Protein AF-K2CUQ6-F1 (afdb_monomer_lite)

Structure (mmCIF, N/CA/C/O backbone):
data_AF-K2CUQ6-F1
#
_entry.id   AF-K2CUQ6-F1
#
loop_
_atom_site.group_PDB
_atom_site.id
_atom_site.type_symbol
_atom_site.label_atom_id
_atom_site.label_alt_id
_atom_site.label_comp_id
_atom_site.label_asym_id
_atom_site.label_entity_id
_atom_site.label_seq_id
_atom_site.pdbx_PDB_ins_code
_atom_site.Cartn_x
_atom_site.Cartn_y
_atom_site.Cartn_z
_atom_site.occupancy
_atom_site.B_iso_or_equiv
_atom_site.auth_seq_id
_atom_site.auth_comp_id
_atom_site.auth_asym_id
_atom_site.auth_atom_id
_atom_site.pdbx_PDB_model_num
ATOM 1 N N . MET A 1 1 ? -18.108 -0.407 -1.292 1.00 49.38 1 MET A N 1
ATOM 2 C CA . MET A 1 1 ? -16.878 0.073 -0.627 1.00 49.38 1 MET A CA 1
ATOM 3 C C . MET A 1 1 ? -15.753 -0.165 -1.611 1.00 49.38 1 MET A C 1
ATOM 5 O O . MET A 1 1 ? -15.239 -1.262 -1.609 1.00 49.38 1 MET A O 1
ATOM 9 N N . PRO A 1 2 ? -15.425 0.753 -2.523 1.00 69.75 2 PRO A N 1
ATOM 10 C CA . PRO A 1 2 ? -14.769 0.317 -3.750 1.00 69.75 2 PRO A CA 1
ATOM 11 C C . PRO A 1 2 ? -13.328 -0.155 -3.502 1.00 69.75 2 PRO A C 1
ATOM 13 O O . PRO A 1 2 ? -12.448 0.685 -3.312 1.00 69.75 2 PRO A O 1
ATOM 16 N N . GLY A 1 3 ? -13.086 -1.466 -3.579 1.00 76.50 3 GLY A N 1
ATOM 17 C CA . GLY A 1 3 ? -11.761 -2.044 -3.814 1.00 76.50 3 GLY A CA 1
ATOM 18 C C . GLY A 1 3 ? -11.238 -3.062 -2.800 1.00 76.50 3 GLY A C 1
ATOM 19 O O . GLY A 1 3 ? -10.126 -3.515 -3.017 1.00 76.50 3 GLY A O 1
ATOM 20 N N . LEU A 1 4 ? -11.968 -3.399 -1.729 1.00 89.31 4 LEU A N 1
ATOM 21 C CA . LEU A 1 4 ? -11.582 -4.439 -0.746 1.00 89.31 4 LEU A CA 1
ATOM 22 C C . LEU A 1 4 ? -12.809 -5.186 -0.184 1.00 89.31 4 LEU A C 1
ATOM 24 O O . LEU A 1 4 ? -12.905 -5.484 1.010 1.00 89.31 4 LEU A O 1
ATOM 28 N N . GLU A 1 5 ? -13.815 -5.416 -1.026 1.00 89.75 5 GLU A N 1
ATOM 29 C CA . GLU A 1 5 ? -15.028 -6.152 -0.662 1.00 89.75 5 GLU A CA 1
ATOM 30 C C . GLU A 1 5 ? -14.736 -7.607 -0.251 1.00 89.75 5 GLU A C 1
ATOM 32 O O . GLU A 1 5 ? -15.403 -8.149 0.630 1.00 89.75 5 GLU A O 1
ATOM 37 N N . ASP A 1 6 ? -13.707 -8.206 -0.846 1.00 90.25 6 ASP A N 1
ATOM 38 C CA . ASP A 1 6 ? -13.170 -9.523 -0.509 1.00 90.25 6 ASP A CA 1
ATOM 39 C C . ASP A 1 6 ? -12.635 -9.582 0.929 1.00 90.25 6 ASP A C 1
ATOM 41 O O . ASP A 1 6 ? -13.009 -10.480 1.683 1.00 90.25 6 ASP A O 1
ATOM 45 N N . LEU A 1 7 ? -11.839 -8.595 1.354 1.00 90.31 7 LEU A N 1
ATOM 46 C CA . LEU A 1 7 ? -11.359 -8.500 2.736 1.00 90.31 7 LEU A CA 1
ATOM 47 C C . LEU A 1 7 ? -12.496 -8.239 3.725 1.00 90.31 7 LEU A C 1
ATOM 49 O O . LEU A 1 7 ? -12.484 -8.787 4.827 1.00 90.31 7 LEU A O 1
ATOM 53 N N . ALA A 1 8 ? -13.489 -7.429 3.350 1.00 91.56 8 ALA A N 1
ATOM 54 C CA . ALA A 1 8 ? -14.659 -7.200 4.196 1.00 91.56 8 ALA A CA 1
ATOM 55 C C . ALA A 1 8 ? -15.446 -8.502 4.423 1.00 91.56 8 ALA A C 1
ATOM 57 O O . ALA A 1 8 ? -15.825 -8.808 5.556 1.00 91.56 8 ALA A O 1
ATOM 58 N N . TRP A 1 9 ? -15.650 -9.286 3.361 1.00 93.44 9 TRP A N 1
ATOM 59 C CA . TRP A 1 9 ? -16.296 -10.594 3.443 1.00 93.44 9 TRP A CA 1
ATOM 60 C C . TRP A 1 9 ? -15.463 -11.595 4.251 1.00 93.44 9 TRP A C 1
ATOM 62 O O . TRP A 1 9 ? -15.999 -12.269 5.128 1.00 93.44 9 TRP A O 1
ATOM 72 N N . ALA A 1 10 ? -14.152 -11.643 4.016 1.00 91.56 10 ALA A N 1
ATOM 73 C CA . ALA A 1 10 ? -13.222 -12.497 4.746 1.00 91.56 10 ALA A CA 1
ATOM 74 C C . ALA A 1 10 ? -13.254 -12.213 6.254 1.00 91.56 10 ALA A C 1
ATOM 76 O O . ALA A 1 10 ? -13.385 -13.142 7.052 1.00 91.56 10 ALA A O 1
ATOM 77 N N . LYS A 1 11 ? -13.213 -10.931 6.644 1.00 91.56 11 LYS A N 1
ATOM 78 C CA . LYS A 1 11 ? -13.348 -10.518 8.044 1.00 91.56 11 LYS A CA 1
ATOM 79 C C . LYS A 1 11 ? -14.670 -10.994 8.641 1.00 91.56 11 LYS A C 1
ATOM 81 O O . LYS A 1 11 ? -14.666 -11.596 9.708 1.00 91.56 11 LYS A O 1
ATOM 86 N N . TRP A 1 12 ? -15.785 -10.756 7.951 1.00 94.56 12 TRP A N 1
ATOM 87 C CA . TRP A 1 12 ? -17.095 -11.224 8.401 1.00 94.56 12 TRP A CA 1
ATOM 88 C C . TRP A 1 12 ? -17.123 -12.748 8.588 1.00 94.56 12 TRP A C 1
ATOM 90 O O . TRP A 1 12 ? -17.602 -13.223 9.614 1.00 94.56 12 TRP A O 1
ATOM 100 N N . ALA A 1 13 ? -16.576 -13.519 7.646 1.00 95.38 13 ALA A N 1
ATOM 101 C CA . ALA A 1 13 ? -16.553 -14.976 7.731 1.00 95.38 13 ALA A CA 1
ATOM 102 C C . ALA A 1 13 ? -15.742 -15.462 8.946 1.00 95.38 13 ALA A C 1
ATOM 104 O O . ALA A 1 13 ? -16.201 -16.337 9.683 1.00 95.38 13 ALA A O 1
ATOM 105 N N . GLN A 1 14 ? -14.573 -14.861 9.194 1.00 94.19 14 GLN A N 1
ATOM 106 C CA . GLN A 1 14 ? -13.746 -15.159 10.369 1.00 94.19 14 GLN A CA 1
ATOM 107 C C . GLN A 1 14 ? -14.440 -14.792 11.682 1.00 94.19 14 GLN A C 1
ATOM 109 O O . GLN A 1 14 ? -14.443 -15.595 12.613 1.00 94.19 14 GLN A O 1
ATOM 114 N N . ASP A 1 15 ? -15.087 -13.626 11.741 1.00 94.12 15 ASP A N 1
ATOM 115 C CA . ASP A 1 15 ? -15.861 -13.188 12.909 1.00 94.12 15 ASP A CA 1
ATOM 116 C C . ASP A 1 15 ? -17.056 -14.137 13.193 1.00 94.12 15 ASP A C 1
ATOM 118 O O . ASP A 1 15 ? -17.550 -14.188 14.317 1.00 94.12 15 ASP A O 1
ATOM 122 N N . ASN A 1 16 ? -17.487 -14.939 12.205 1.00 96.25 16 ASN A N 1
ATOM 123 C CA . ASN A 1 16 ? -18.511 -15.989 12.329 1.00 96.25 16 ASN A CA 1
ATOM 124 C C . ASN A 1 16 ? -17.930 -17.413 12.480 1.00 96.25 16 ASN A C 1
ATOM 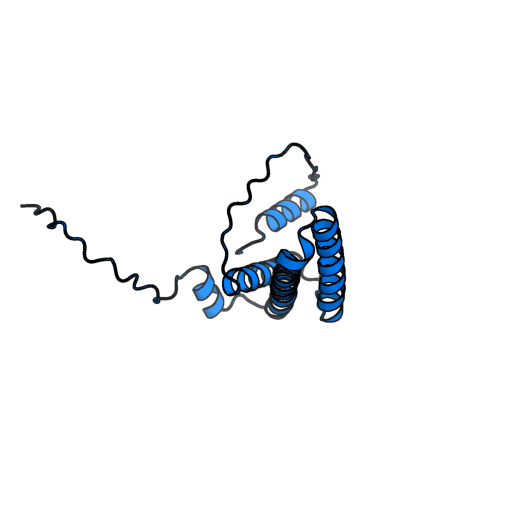126 O O . ASN A 1 16 ? -18.646 -18.398 12.302 1.00 96.25 16 ASN A O 1
ATOM 130 N N . GLY A 1 17 ? -16.640 -17.547 12.804 1.00 96.31 17 GLY A N 1
ATOM 131 C CA . GLY A 1 17 ? -16.008 -18.837 13.110 1.00 96.31 17 GLY A CA 1
ATOM 132 C C . GLY A 1 17 ? -15.519 -19.635 11.898 1.00 96.31 17 GLY A C 1
ATOM 133 O O . GLY A 1 17 ? -15.121 -20.788 12.056 1.00 96.31 17 GLY A O 1
ATOM 134 N N . SER A 1 18 ? -15.523 -19.050 10.698 1.00 95.75 18 SER A N 1
ATOM 135 C CA . SER A 1 18 ? -14.934 -19.684 9.511 1.00 95.75 18 SER A CA 1
ATOM 136 C C . SER A 1 18 ? -13.413 -19.488 9.452 1.00 95.75 18 SER A C 1
ATOM 138 O O . SER A 1 18 ? -12.872 -18.508 9.965 1.00 95.75 18 SER A O 1
ATOM 140 N N . SER A 1 19 ? -12.712 -20.392 8.766 1.00 91.38 19 SER A N 1
ATOM 141 C CA . SER A 1 19 ? -11.282 -20.282 8.453 1.00 91.38 19 SER A CA 1
ATOM 142 C C . SER A 1 19 ? -11.046 -19.947 6.976 1.00 91.38 19 SER A C 1
ATOM 144 O O . SER A 1 19 ? -11.856 -20.266 6.109 1.00 91.38 19 SER A O 1
ATOM 146 N N . ILE A 1 20 ? -9.912 -19.305 6.677 1.00 89.50 20 ILE A N 1
ATOM 147 C CA . ILE A 1 20 ? -9.484 -18.972 5.310 1.00 89.50 20 ILE A CA 1
ATOM 148 C C . ILE A 1 20 ? -8.289 -19.855 4.956 1.00 89.50 20 ILE A C 1
ATOM 150 O O . ILE A 1 20 ? -7.326 -19.925 5.720 1.00 89.50 20 ILE A O 1
ATOM 154 N N . HIS A 1 21 ? -8.342 -20.505 3.794 1.00 88.31 21 HIS A N 1
ATOM 155 C CA . HIS A 1 21 ? -7.288 -21.392 3.304 1.00 88.31 21 HIS A CA 1
ATOM 156 C C . HIS A 1 21 ? -6.723 -20.873 1.982 1.00 88.31 21 HIS A C 1
ATOM 158 O O . HIS A 1 21 ? -7.467 -20.450 1.100 1.00 88.31 21 HIS A O 1
ATOM 164 N N . TYR A 1 22 ? -5.398 -20.914 1.851 1.00 87.50 22 TYR A N 1
ATOM 165 C CA . TYR A 1 22 ? -4.710 -20.596 0.605 1.00 87.50 22 TYR A CA 1
ATOM 166 C C . TYR A 1 22 ? -4.687 -21.824 -0.310 1.00 87.50 22 TYR A C 1
ATOM 168 O O . TYR A 1 22 ? -4.328 -22.913 0.136 1.00 87.50 22 TYR A O 1
ATOM 176 N N . VAL A 1 23 ? -5.036 -21.632 -1.582 1.00 89.06 23 VAL A N 1
ATOM 177 C CA . VAL A 1 23 ? -4.988 -22.664 -2.627 1.00 89.06 23 VAL A CA 1
ATOM 178 C C . VAL A 1 23 ? -4.029 -22.177 -3.707 1.00 89.06 23 VAL A C 1
ATOM 180 O O . VAL A 1 23 ? -4.309 -21.188 -4.383 1.00 89.06 23 VAL A O 1
ATOM 183 N N . ALA A 1 24 ? -2.876 -22.832 -3.831 1.00 84.62 24 ALA A N 1
ATOM 184 C CA . ALA A 1 24 ? -1.791 -22.385 -4.705 1.00 84.62 24 ALA A CA 1
ATOM 185 C C . ALA A 1 24 ? -2.102 -22.595 -6.194 1.00 84.62 24 ALA A C 1
ATOM 187 O O . ALA A 1 24 ? -1.553 -21.902 -7.047 1.00 84.62 24 ALA A O 1
ATOM 188 N N . GLU A 1 25 ? -2.976 -23.551 -6.493 1.00 86.38 25 GLU A N 1
ATOM 189 C CA . GLU A 1 25 ? -3.379 -23.971 -7.833 1.00 86.38 25 GLU A CA 1
ATOM 190 C C . GLU A 1 25 ? -4.449 -23.058 -8.442 1.00 86.38 25 GLU A C 1
ATOM 192 O O . GLU A 1 25 ? -4.772 -23.191 -9.622 1.00 86.38 25 GLU A O 1
ATOM 197 N N . ALA A 1 26 ? -5.019 -22.143 -7.650 1.00 83.69 26 ALA A N 1
ATOM 198 C CA . ALA A 1 26 ? -6.016 -21.203 -8.134 1.00 83.69 26 ALA A CA 1
ATOM 199 C C . ALA A 1 26 ? -5.408 -20.287 -9.210 1.00 83.69 26 ALA A C 1
ATOM 201 O O . ALA A 1 26 ? -4.402 -19.612 -8.985 1.00 83.69 26 ALA A O 1
ATOM 202 N N . GLU A 1 27 ? -6.033 -20.252 -10.387 1.00 80.00 27 GLU A N 1
ATOM 203 C CA . GLU A 1 27 ? -5.574 -19.411 -11.488 1.00 80.00 27 GLU A CA 1
ATOM 204 C C . GLU A 1 27 ? -5.760 -17.926 -11.151 1.00 80.00 27 GLU A C 1
ATOM 206 O O . GLU A 1 27 ? -6.845 -17.477 -10.776 1.00 80.00 27 GLU A O 1
ATOM 211 N N . VAL A 1 28 ? -4.695 -17.142 -11.330 1.00 77.56 28 VAL A N 1
ATOM 212 C CA . VAL A 1 28 ? -4.723 -15.687 -11.163 1.00 77.56 28 VAL A CA 1
ATOM 213 C C . VAL A 1 28 ? -4.567 -15.028 -12.527 1.00 77.56 28 VAL A C 1
ATOM 215 O O . VAL A 1 28 ? -3.473 -14.977 -13.089 1.00 77.56 28 VAL A O 1
ATOM 218 N N . VAL A 1 29 ? -5.660 -14.468 -13.047 1.00 74.31 29 VAL A N 1
ATOM 219 C CA . VAL A 1 29 ? -5.652 -13.733 -14.318 1.00 74.31 29 VAL A CA 1
ATOM 220 C C . VAL A 1 29 ? -5.467 -12.236 -14.052 1.00 74.31 29 VAL A C 1
ATOM 222 O O . VAL A 1 29 ? -6.327 -11.578 -13.471 1.00 74.31 29 VAL A O 1
ATOM 225 N N . HIS A 1 30 ? -4.346 -11.662 -14.498 1.00 66.88 30 HIS A N 1
ATOM 226 C CA . HIS A 1 30 ? -4.074 -10.228 -14.353 1.00 66.88 30 HIS A CA 1
ATOM 227 C C . HIS A 1 30 ? -4.556 -9.441 -15.584 1.00 66.88 30 HIS A C 1
ATOM 229 O O . HIS A 1 30 ? -3.849 -9.356 -16.587 1.00 66.88 30 HIS A O 1
ATOM 235 N N . VAL A 1 31 ? -5.745 -8.828 -15.516 1.00 66.56 31 VAL A N 1
ATOM 236 C CA . VAL A 1 31 ? -6.345 -8.076 -16.642 1.00 66.56 31 VAL A CA 1
ATOM 237 C C . VAL A 1 31 ? -6.380 -6.574 -16.365 1.00 66.56 31 VAL A C 1
ATOM 239 O O . VAL A 1 31 ? -7.448 -5.967 -16.339 1.00 66.56 31 VAL A O 1
ATOM 242 N N . HIS A 1 32 ? -5.235 -5.928 -16.137 1.00 64.31 32 HIS A N 1
ATOM 243 C CA . HIS A 1 32 ? -5.220 -4.482 -15.879 1.00 64.31 32 HIS A CA 1
ATOM 244 C C . HIS A 1 32 ? -4.190 -3.738 -16.733 1.00 64.31 32 HIS A C 1
ATOM 246 O O . HIS A 1 32 ? -2.983 -3.924 -16.601 1.00 64.31 32 HIS A O 1
ATOM 252 N N . ASN A 1 33 ? -4.687 -2.829 -17.576 1.00 71.88 33 ASN A N 1
ATOM 253 C CA . ASN A 1 33 ? -3.902 -1.762 -18.189 1.00 71.88 33 ASN A CA 1
ATOM 254 C C . ASN A 1 33 ? -4.321 -0.434 -17.548 1.00 71.88 33 ASN A C 1
ATOM 256 O O . ASN A 1 33 ? -5.258 0.222 -18.001 1.00 71.88 33 ASN A O 1
ATOM 260 N N . GLU A 1 34 ? -3.679 -0.076 -16.437 1.00 81.44 34 GLU A N 1
ATOM 261 C CA . GLU A 1 34 ? -4.021 1.127 -15.677 1.00 81.44 34 GLU A CA 1
ATOM 262 C C . GLU A 1 34 ? -3.067 2.290 -15.951 1.00 81.44 34 GLU A C 1
ATOM 264 O O . GLU A 1 34 ? -1.847 2.135 -16.046 1.00 81.44 34 GLU A O 1
ATOM 269 N N . SER A 1 35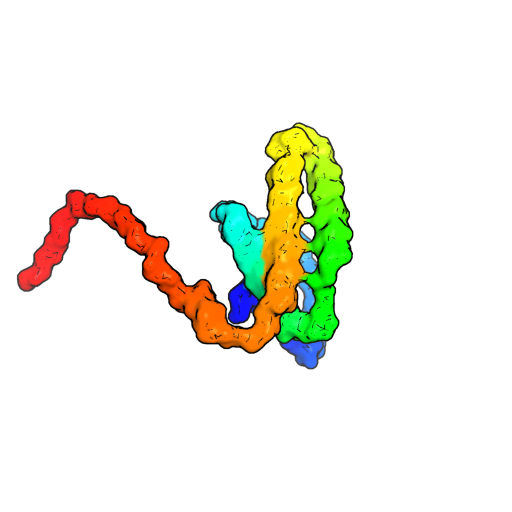 ? -3.632 3.498 -16.003 1.00 89.81 35 SER A N 1
ATOM 270 C CA . SER A 1 35 ? -2.849 4.731 -15.998 1.00 89.81 35 SER A CA 1
ATOM 271 C C . SER A 1 35 ? -2.191 4.962 -14.632 1.00 89.81 35 SER A C 1
ATOM 273 O O . SER A 1 35 ? -2.621 4.430 -13.609 1.00 89.81 35 SER A O 1
ATOM 275 N N . THR A 1 36 ? -1.174 5.824 -14.575 1.00 89.62 36 THR A N 1
ATOM 276 C CA . THR A 1 36 ? -0.517 6.204 -13.309 1.00 89.62 36 THR A CA 1
ATOM 277 C C . THR A 1 36 ? -1.496 6.819 -12.302 1.00 89.62 36 THR A C 1
ATOM 279 O O . THR A 1 36 ? -1.444 6.502 -11.114 1.00 89.62 36 THR A O 1
ATOM 282 N N . ALA A 1 37 ? -2.428 7.650 -12.777 1.00 90.88 37 ALA A N 1
ATOM 283 C CA . ALA A 1 37 ? -3.508 8.198 -11.959 1.00 90.88 37 ALA A CA 1
ATOM 284 C C . ALA A 1 37 ? -4.498 7.112 -11.500 1.00 90.88 37 ALA A C 1
ATOM 286 O O . ALA A 1 37 ? -5.026 7.198 -10.391 1.00 90.88 37 ALA A O 1
ATOM 287 N N . GLY A 1 38 ? -4.736 6.092 -12.332 1.00 92.31 38 GLY A N 1
ATOM 288 C CA . GLY A 1 38 ? -5.532 4.913 -11.988 1.00 92.31 38 GLY A CA 1
ATOM 289 C C . GLY A 1 38 ? -4.928 4.143 -10.817 1.00 92.31 38 GLY A C 1
ATOM 290 O O . GLY A 1 38 ? -5.606 3.975 -9.805 1.00 92.31 38 GLY A O 1
ATOM 291 N N . ILE A 1 39 ? -3.635 3.817 -10.906 1.00 93.94 39 ILE A N 1
ATOM 292 C CA . ILE A 1 39 ? -2.882 3.095 -9.867 1.00 93.94 39 ILE A CA 1
ATOM 293 C C . ILE A 1 39 ? -2.975 3.825 -8.524 1.00 93.94 39 ILE A C 1
ATOM 295 O O . ILE A 1 39 ? -3.376 3.239 -7.520 1.00 93.94 39 ILE A O 1
ATOM 299 N N . PHE A 1 40 ? -2.653 5.123 -8.501 1.00 95.31 40 PHE A N 1
ATOM 300 C CA . PHE A 1 40 ? -2.724 5.917 -7.272 1.00 95.31 40 PHE A CA 1
ATOM 301 C C . PHE A 1 40 ? -4.134 5.921 -6.675 1.00 95.31 40 PHE A C 1
ATOM 303 O O . PHE A 1 40 ? -4.309 5.689 -5.480 1.00 95.31 40 PHE A O 1
ATOM 310 N N . ASN A 1 41 ? -5.153 6.170 -7.503 1.00 92.12 41 ASN A N 1
ATOM 311 C CA . ASN A 1 41 ? -6.529 6.226 -7.027 1.00 92.12 41 ASN A CA 1
ATOM 312 C C . ASN A 1 41 ? -7.043 4.866 -6.560 1.00 92.12 41 ASN A C 1
ATOM 314 O O . ASN A 1 41 ? -7.806 4.836 -5.600 1.00 92.12 41 ASN A O 1
ATOM 318 N N . ARG A 1 42 ? -6.631 3.763 -7.190 1.00 92.25 42 ARG A N 1
ATOM 319 C CA . ARG A 1 42 ? -6.958 2.407 -6.743 1.00 92.25 42 ARG A CA 1
ATOM 320 C C . ARG A 1 42 ? -6.440 2.176 -5.326 1.00 92.25 42 ARG A C 1
ATOM 322 O O . ARG A 1 42 ? -7.248 2.003 -4.420 1.00 92.25 42 ARG A O 1
ATOM 329 N N . TYR A 1 43 ? -5.135 2.331 -5.110 1.00 95.00 43 TYR A N 1
ATOM 330 C CA . TYR A 1 43 ? -4.533 2.134 -3.787 1.00 95.00 43 TYR A CA 1
ATOM 331 C C . TYR A 1 43 ? -5.008 3.149 -2.740 1.00 95.00 43 TYR A C 1
ATOM 333 O O . TYR A 1 43 ? -5.063 2.836 -1.552 1.00 95.00 43 TYR A O 1
ATOM 341 N N . ARG A 1 44 ? -5.415 4.355 -3.161 1.00 93.56 44 ARG A N 1
ATOM 342 C CA . ARG A 1 44 ? -6.099 5.316 -2.285 1.00 93.56 44 ARG A CA 1
ATOM 343 C C . ARG A 1 44 ? -7.444 4.783 -1.803 1.00 93.56 44 ARG A C 1
ATOM 345 O O . ARG A 1 44 ? -7.706 4.838 -0.607 1.00 93.56 44 ARG A O 1
ATOM 352 N N . ARG A 1 45 ? -8.285 4.266 -2.703 1.00 91.75 45 ARG A N 1
ATOM 353 C CA . ARG A 1 45 ? -9.587 3.690 -2.329 1.00 91.75 45 ARG A CA 1
ATOM 354 C C . ARG A 1 45 ? -9.430 2.452 -1.455 1.00 91.75 45 ARG A C 1
ATOM 356 O O . ARG A 1 45 ? -10.106 2.366 -0.437 1.00 91.75 45 ARG A O 1
ATOM 363 N N . GLU A 1 46 ? -8.498 1.567 -1.802 1.00 93.69 46 GLU A N 1
ATOM 364 C CA . GLU A 1 46 ? -8.155 0.400 -0.984 1.00 93.69 46 GLU A CA 1
ATOM 365 C C . GLU A 1 46 ? -7.701 0.828 0.417 1.00 93.69 46 GLU A C 1
ATOM 367 O O . GLU A 1 46 ? -8.210 0.319 1.405 1.00 93.69 46 GLU A O 1
ATOM 372 N N . GLY A 1 47 ? -6.830 1.836 0.538 1.00 93.81 47 GLY A N 1
ATOM 373 C CA . GLY A 1 47 ? -6.414 2.361 1.843 1.00 93.81 47 GLY A CA 1
ATOM 374 C C . GLY A 1 47 ? -7.575 2.902 2.689 1.00 93.81 47 GLY A C 1
ATOM 375 O O . GLY A 1 47 ? -7.617 2.665 3.894 1.00 93.81 47 GLY A O 1
ATOM 376 N N . MET A 1 48 ? -8.538 3.592 2.065 1.00 91.69 48 MET A N 1
ATOM 377 C CA . MET A 1 48 ? -9.755 4.065 2.746 1.00 91.69 48 MET A CA 1
ATOM 378 C C . MET A 1 48 ? -10.638 2.900 3.198 1.00 91.69 48 MET A C 1
ATOM 380 O O . MET A 1 48 ? -11.104 2.887 4.335 1.00 91.69 48 MET A O 1
ATOM 384 N N . ALA A 1 49 ? -10.856 1.923 2.312 1.00 91.44 49 ALA A N 1
ATOM 385 C CA . ALA A 1 49 ? -11.656 0.740 2.602 1.00 91.44 49 ALA A CA 1
ATOM 386 C C . ALA A 1 49 ? -11.024 -0.088 3.727 1.00 91.44 49 ALA A C 1
ATOM 388 O O . ALA A 1 49 ? -11.712 -0.450 4.675 1.00 91.44 49 ALA A O 1
ATOM 389 N N . PHE A 1 50 ? -9.708 -0.298 3.689 1.00 92.56 50 PHE A N 1
ATOM 390 C CA . PHE A 1 50 ? -8.990 -1.040 4.719 1.00 92.56 50 PHE A CA 1
ATOM 391 C C . PHE A 1 50 ? -9.150 -0.382 6.087 1.00 92.56 50 PHE A C 1
ATOM 393 O O . PHE A 1 50 ? -9.497 -1.048 7.054 1.00 92.56 50 PHE A O 1
ATOM 400 N N . LYS A 1 51 ? -8.958 0.938 6.174 1.00 91.69 51 LYS A N 1
ATOM 401 C CA . LYS A 1 51 ? -9.120 1.677 7.430 1.00 91.69 51 LYS A CA 1
ATOM 402 C C . LYS A 1 51 ? -10.568 1.681 7.935 1.00 91.69 51 LYS A C 1
ATOM 404 O O . LYS A 1 51 ? -10.785 1.792 9.136 1.00 91.69 51 LYS A O 1
ATOM 409 N N . GLN A 1 52 ? -11.551 1.558 7.043 1.00 89.75 52 GLN A N 1
ATOM 410 C CA . GLN A 1 52 ? -12.954 1.389 7.420 1.00 89.75 52 GLN A CA 1
ATOM 411 C C . GLN A 1 52 ? -13.240 -0.021 7.966 1.00 89.75 52 GLN A C 1
ATOM 413 O O . GLN A 1 52 ? -14.001 -0.150 8.920 1.00 89.75 52 GLN A O 1
ATOM 418 N N . ILE A 1 53 ? -12.637 -1.062 7.379 1.00 89.88 53 ILE A N 1
ATOM 419 C CA . ILE A 1 53 ? -12.777 -2.463 7.819 1.00 89.88 53 ILE A CA 1
ATOM 420 C C . ILE A 1 53 ? -12.013 -2.707 9.133 1.00 89.88 53 ILE A C 1
ATOM 422 O O . ILE A 1 53 ? -12.503 -3.418 10.010 1.00 89.88 53 ILE A O 1
ATOM 426 N N . TYR A 1 54 ? -10.840 -2.085 9.284 1.00 90.81 54 TYR A N 1
ATOM 427 C CA . TYR A 1 54 ? -9.948 -2.196 10.440 1.00 90.81 54 TYR A CA 1
ATOM 428 C C . TYR A 1 54 ? -9.642 -0.803 11.030 1.00 90.81 54 TYR A C 1
ATOM 430 O O . TYR A 1 54 ? -8.596 -0.210 10.741 1.00 90.81 54 TYR A O 1
ATOM 438 N N . PRO A 1 55 ? -10.540 -0.246 11.867 1.00 90.19 55 PRO A N 1
ATOM 439 C CA . PRO A 1 55 ? -10.410 1.114 12.394 1.00 90.19 55 PRO A CA 1
ATOM 440 C C . PRO A 1 55 ? -9.179 1.354 13.267 1.00 90.19 55 PRO A C 1
ATOM 442 O O . PRO A 1 55 ? -8.723 2.494 13.353 1.00 90.19 55 PRO A O 1
ATOM 445 N N . ASP A 1 56 ? -8.603 0.320 13.873 1.00 91.75 56 ASP A N 1
ATOM 446 C CA . ASP A 1 56 ? -7.435 0.455 14.754 1.00 91.75 56 ASP A CA 1
ATOM 447 C C . ASP A 1 56 ? -6.102 0.442 13.995 1.00 91.75 56 ASP A C 1
ATOM 449 O O . ASP A 1 56 ? -5.095 0.970 14.478 1.00 91.75 56 ASP A O 1
ATOM 453 N N . GLU A 1 57 ? -6.104 -0.061 12.758 1.00 92.00 57 GLU A N 1
ATOM 454 C CA . GLU A 1 57 ? -4.905 -0.191 11.936 1.00 92.00 57 GLU A CA 1
ATOM 455 C C . GLU A 1 57 ? -4.369 1.163 11.472 1.00 92.00 57 GLU A C 1
ATOM 457 O O . GLU A 1 57 ? -5.110 2.111 11.177 1.00 92.00 57 GLU A O 1
ATOM 462 N N . LYS A 1 58 ? -3.044 1.288 11.401 1.00 93.56 58 LYS A N 1
ATOM 463 C CA . LYS A 1 58 ? -2.373 2.545 11.050 1.00 93.56 58 LYS A CA 1
ATOM 464 C C . LYS A 1 58 ? -1.448 2.336 9.866 1.00 93.56 58 LYS A C 1
ATOM 466 O O . LYS A 1 58 ? -0.726 1.356 9.785 1.00 93.56 58 LYS A O 1
ATOM 471 N N . PHE A 1 59 ? -1.411 3.340 8.998 1.00 95.50 59 PHE A N 1
ATOM 472 C CA . PHE A 1 59 ? -0.433 3.427 7.925 1.00 95.50 59 PHE A CA 1
ATOM 473 C C . PHE A 1 59 ? 0.259 4.784 7.994 1.00 95.50 59 PHE A C 1
ATOM 475 O O . PHE A 1 59 ? -0.255 5.815 7.548 1.00 95.50 59 PHE A O 1
ATOM 482 N N . THR A 1 60 ? 1.414 4.812 8.647 1.00 96.38 60 THR A N 1
ATOM 483 C CA . THR A 1 60 ? 2.166 6.040 8.896 1.00 96.38 60 THR A CA 1
ATOM 484 C C . THR A 1 60 ? 3.069 6.397 7.713 1.00 96.38 60 THR A C 1
ATOM 486 O O . THR A 1 60 ? 3.276 5.623 6.781 1.00 96.38 60 THR A O 1
ATOM 489 N N . ARG A 1 61 ? 3.682 7.591 7.756 1.00 97.19 61 ARG A N 1
ATOM 490 C CA . ARG A 1 61 ? 4.735 7.952 6.785 1.00 97.19 61 ARG A CA 1
ATOM 491 C C . ARG A 1 61 ? 5.942 7.017 6.874 1.00 97.19 61 ARG A C 1
ATOM 493 O O . ARG A 1 61 ? 6.600 6.791 5.865 1.00 97.19 61 ARG A O 1
ATOM 500 N N . ARG A 1 62 ? 6.239 6.500 8.073 1.00 98.06 62 ARG A N 1
ATOM 501 C CA . ARG A 1 62 ? 7.337 5.548 8.277 1.00 98.06 62 ARG A CA 1
ATOM 502 C C . ARG A 1 62 ? 7.032 4.236 7.5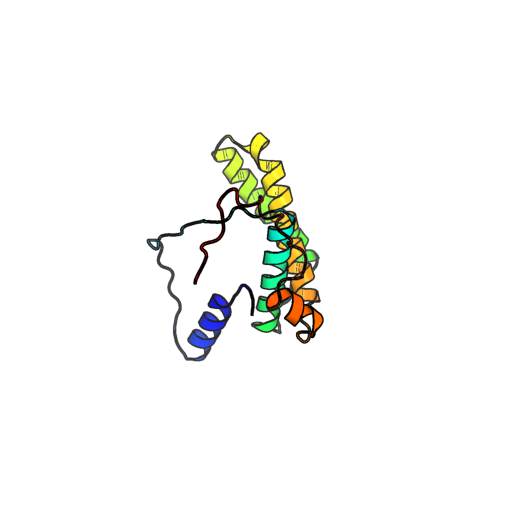58 1.00 98.06 62 ARG A C 1
ATOM 504 O O . ARG A 1 62 ? 7.911 3.731 6.870 1.00 98.06 62 ARG A O 1
ATOM 511 N N . ASP A 1 63 ? 5.789 3.763 7.637 1.00 97.56 63 ASP A N 1
ATOM 512 C CA . ASP A 1 63 ? 5.342 2.550 6.940 1.00 97.56 63 ASP A CA 1
ATOM 513 C C . ASP A 1 63 ? 5.410 2.722 5.425 1.00 97.56 63 ASP A C 1
ATOM 515 O O . ASP A 1 63 ? 5.970 1.864 4.749 1.00 97.56 63 ASP A O 1
ATOM 519 N N . LEU A 1 64 ? 4.959 3.871 4.901 1.00 98.00 64 LEU A N 1
ATOM 520 C CA . LEU A 1 64 ? 5.101 4.215 3.482 1.00 98.00 64 LEU A CA 1
ATOM 521 C C . LEU A 1 64 ? 6.554 4.054 3.023 1.00 98.00 64 LEU A C 1
ATOM 523 O O . LEU A 1 64 ? 6.817 3.300 2.090 1.00 98.00 64 LEU A O 1
ATOM 527 N N . ILE A 1 65 ? 7.494 4.752 3.669 1.00 98.50 65 ILE A N 1
ATOM 528 C CA . ILE A 1 65 ? 8.904 4.765 3.251 1.00 98.50 65 ILE A CA 1
ATOM 529 C C . ILE A 1 65 ? 9.518 3.369 3.395 1.00 98.50 65 ILE A C 1
ATOM 531 O O . ILE A 1 65 ? 10.177 2.890 2.471 1.00 98.50 65 ILE A O 1
ATOM 535 N N . LYS A 1 66 ? 9.274 2.700 4.529 1.00 98.44 66 LYS A N 1
ATOM 536 C CA . LYS A 1 66 ? 9.781 1.351 4.806 1.00 98.44 66 LYS A CA 1
ATOM 537 C C . LYS A 1 66 ? 9.311 0.358 3.744 1.00 98.44 66 LYS A C 1
ATOM 539 O O . LYS A 1 66 ? 10.140 -0.312 3.131 1.00 98.44 66 LYS A O 1
ATOM 544 N N . LEU A 1 67 ? 8.003 0.287 3.502 1.00 98.38 67 LEU A N 1
ATOM 545 C CA . LEU A 1 67 ? 7.413 -0.656 2.552 1.00 98.38 67 LEU A CA 1
ATOM 546 C C . LEU A 1 67 ? 7.797 -0.324 1.112 1.00 98.38 67 LEU A C 1
ATOM 548 O O . LEU A 1 67 ? 8.091 -1.239 0.342 1.00 98.38 67 LEU A O 1
ATOM 552 N N . PHE A 1 68 ? 7.872 0.961 0.760 1.00 98.50 68 PHE A N 1
ATOM 553 C CA . PHE A 1 68 ? 8.360 1.406 -0.542 1.00 98.50 68 PHE A CA 1
ATOM 554 C C . PHE A 1 68 ? 9.774 0.891 -0.816 1.00 98.50 68 PHE A C 1
ATOM 556 O O . PHE A 1 68 ? 9.989 0.228 -1.830 1.00 98.50 68 PHE A O 1
ATOM 563 N N . ILE A 1 69 ? 10.717 1.124 0.101 1.00 98.50 69 ILE A N 1
ATOM 564 C CA . ILE A 1 69 ? 12.107 0.682 -0.068 1.00 98.50 69 ILE A CA 1
ATOM 565 C C . ILE A 1 69 ? 12.176 -0.847 -0.147 1.00 98.50 69 ILE A C 1
ATOM 567 O O . ILE A 1 69 ? 12.782 -1.383 -1.073 1.00 98.50 69 ILE A O 1
ATOM 571 N N . GLN A 1 70 ? 11.521 -1.557 0.778 1.00 98.50 70 GLN A N 1
ATOM 572 C CA . GLN A 1 70 ? 11.534 -3.024 0.809 1.00 98.50 70 GLN A CA 1
ATOM 573 C C . GLN A 1 70 ? 11.015 -3.637 -0.498 1.00 98.50 70 GLN A C 1
ATOM 575 O O . GLN A 1 70 ? 11.646 -4.543 -1.043 1.00 98.50 70 GLN A O 1
ATOM 580 N N . ASN A 1 71 ? 9.909 -3.118 -1.035 1.00 98.25 71 ASN A N 1
ATOM 581 C CA . ASN A 1 71 ? 9.309 -3.653 -2.256 1.00 98.25 71 ASN A CA 1
ATOM 582 C C . ASN A 1 71 ? 10.096 -3.272 -3.512 1.00 98.25 71 ASN A C 1
ATOM 584 O O . ASN A 1 71 ? 10.257 -4.111 -4.391 1.00 98.25 71 ASN A O 1
ATOM 588 N N . VAL A 1 72 ? 10.647 -2.055 -3.595 1.00 98.19 72 VAL A N 1
ATOM 589 C CA . VAL A 1 72 ? 11.526 -1.674 -4.715 1.00 98.19 72 VAL A CA 1
ATOM 590 C C . VAL A 1 72 ? 12.766 -2.567 -4.759 1.00 98.19 72 VAL A C 1
ATOM 592 O O . VAL A 1 72 ? 13.154 -3.016 -5.836 1.00 98.19 72 VAL A O 1
ATOM 595 N N . LEU A 1 73 ? 13.372 -2.861 -3.604 1.00 97.94 73 LEU A N 1
ATOM 596 C CA . LEU A 1 73 ? 14.521 -3.763 -3.530 1.00 97.94 73 LEU A CA 1
ATOM 597 C C . LEU A 1 73 ? 14.142 -5.200 -3.901 1.00 97.94 73 LEU A C 1
ATOM 599 O O . LEU A 1 73 ? 14.873 -5.838 -4.656 1.00 97.94 73 LEU A O 1
ATOM 603 N N . SER A 1 74 ? 13.012 -5.702 -3.397 1.00 97.56 74 SER A N 1
ATOM 604 C CA . SER A 1 74 ? 12.519 -7.046 -3.716 1.00 97.56 74 SER A CA 1
ATOM 605 C C . SER A 1 74 ? 12.255 -7.206 -5.215 1.00 97.56 74 SER A C 1
ATOM 607 O O . SER A 1 74 ? 12.843 -8.074 -5.856 1.00 97.56 74 SER A O 1
ATOM 609 N N . ASP A 1 75 ? 11.460 -6.316 -5.806 1.00 96.88 75 ASP A N 1
ATOM 610 C CA . ASP A 1 75 ? 11.145 -6.350 -7.238 1.00 96.88 75 ASP A CA 1
ATOM 611 C C . ASP A 1 75 ? 12.389 -6.105 -8.101 1.00 96.88 75 ASP A C 1
ATOM 613 O O . ASP A 1 75 ? 12.541 -6.686 -9.174 1.00 96.88 75 ASP A O 1
ATOM 617 N N . GLY A 1 76 ? 13.305 -5.251 -7.634 1.00 96.56 76 GLY A N 1
ATOM 618 C CA . GLY A 1 76 ? 14.585 -5.002 -8.289 1.00 96.56 76 GLY A CA 1
ATOM 619 C C . GLY A 1 76 ? 15.444 -6.264 -8.369 1.00 96.56 76 GLY A C 1
ATOM 620 O O . GLY A 1 76 ? 15.999 -6.552 -9.430 1.00 96.56 76 GLY A O 1
ATOM 621 N N . ARG A 1 77 ? 15.509 -7.055 -7.288 1.00 96.94 77 ARG A N 1
ATOM 622 C CA . ARG A 1 77 ? 16.198 -8.359 -7.273 1.00 96.94 77 ARG A CA 1
ATOM 623 C C . ARG A 1 77 ? 15.574 -9.336 -8.264 1.00 96.94 77 ARG A C 1
ATOM 625 O O . ARG A 1 77 ? 16.309 -9.982 -9.006 1.00 96.94 77 ARG A O 1
ATOM 632 N N . GLU A 1 78 ? 14.249 -9.405 -8.333 1.00 96.12 78 GLU A N 1
ATOM 633 C CA . GLU A 1 78 ? 13.565 -10.261 -9.311 1.00 96.12 78 GLU A CA 1
ATOM 634 C C . GLU A 1 78 ? 13.804 -9.789 -10.755 1.00 96.12 78 GLU A C 1
ATOM 636 O O . GLU A 1 78 ? 14.116 -10.591 -11.637 1.00 96.12 78 GLU A O 1
ATOM 641 N N . ALA A 1 79 ? 13.788 -8.478 -11.006 1.00 94.88 79 ALA A N 1
ATOM 642 C CA . ALA A 1 79 ? 14.103 -7.919 -12.321 1.00 94.88 79 ALA A CA 1
ATOM 643 C C . ALA A 1 79 ? 15.569 -8.153 -12.740 1.00 94.88 79 ALA A C 1
ATOM 645 O O . ALA A 1 79 ? 15.850 -8.295 -13.936 1.00 94.88 79 ALA A O 1
ATOM 646 N N . LEU A 1 80 ? 16.500 -8.201 -11.780 1.00 96.00 80 LEU A N 1
ATOM 647 C CA . LEU A 1 80 ? 17.896 -8.591 -12.009 1.00 96.00 80 LEU A CA 1
ATOM 648 C C . LEU A 1 80 ? 18.004 -10.068 -12.395 1.00 96.00 80 LEU A C 1
ATOM 650 O O . LEU A 1 80 ? 18.621 -10.368 -13.416 1.00 96.00 80 LEU A O 1
ATOM 654 N N . LYS A 1 81 ? 17.361 -10.973 -11.644 1.00 96.06 81 LYS A N 1
ATOM 655 C CA . LYS A 1 81 ? 17.309 -12.411 -11.975 1.00 96.06 81 LYS A CA 1
ATOM 656 C C . LYS A 1 81 ? 16.733 -12.646 -13.374 1.00 96.06 81 LYS A C 1
ATOM 658 O O . LYS A 1 81 ? 17.259 -13.454 -14.133 1.00 96.06 81 LYS A O 1
ATOM 663 N N . ALA A 1 82 ? 15.719 -11.869 -13.750 1.00 94.50 82 ALA A N 1
ATOM 664 C CA . ALA A 1 82 ? 15.104 -11.902 -15.074 1.00 94.50 82 ALA A CA 1
ATOM 665 C C . ALA A 1 82 ? 15.903 -11.165 -16.174 1.00 94.50 82 ALA A C 1
ATOM 667 O O . ALA A 1 82 ? 15.409 -11.046 -17.294 1.00 94.50 82 ALA A O 1
ATOM 668 N N . LYS A 1 83 ? 17.106 -10.636 -15.884 1.00 95.12 83 LYS A N 1
ATOM 669 C CA . LYS A 1 83 ? 17.976 -9.881 -16.816 1.00 95.12 83 LYS A CA 1
ATOM 670 C C . LYS A 1 83 ? 17.303 -8.662 -17.477 1.00 95.12 83 LYS A C 1
ATOM 672 O O . LYS A 1 83 ? 17.659 -8.269 -18.585 1.00 95.12 83 LYS A O 1
ATOM 677 N N . ARG A 1 84 ? 16.332 -8.029 -16.805 1.00 93.88 84 ARG A N 1
ATOM 678 C CA . ARG A 1 84 ? 15.525 -6.903 -17.336 1.00 93.88 84 ARG A CA 1
ATOM 679 C C . ARG A 1 84 ? 15.553 -5.647 -16.463 1.00 93.88 84 ARG A C 1
ATOM 681 O O . ARG A 1 84 ? 14.738 -4.741 -16.662 1.00 93.88 84 ARG A O 1
ATOM 688 N N . TYR A 1 85 ? 16.496 -5.566 -15.527 1.00 93.31 85 TYR A N 1
ATOM 689 C CA . TYR A 1 85 ? 16.570 -4.520 -14.505 1.00 93.31 85 TYR A CA 1
ATOM 690 C C . TYR A 1 85 ? 16.511 -3.091 -15.062 1.00 93.31 85 TYR A C 1
ATOM 692 O O . TYR A 1 85 ? 15.575 -2.363 -14.741 1.00 93.31 85 TYR A O 1
ATOM 700 N N . LEU A 1 86 ? 17.434 -2.701 -15.952 1.00 92.56 86 LEU A N 1
ATOM 701 C CA . LEU A 1 86 ? 17.512 -1.326 -16.478 1.00 92.56 86 LEU A CA 1
ATOM 702 C C . LEU A 1 86 ? 16.215 -0.884 -17.177 1.00 92.56 86 LEU A C 1
ATOM 704 O O . LEU A 1 86 ? 15.760 0.241 -17.001 1.00 92.56 86 LEU A O 1
ATOM 708 N N . SER A 1 87 ? 15.571 -1.799 -17.908 1.00 92.31 87 SER A N 1
ATOM 709 C CA . SER A 1 87 ? 14.311 -1.526 -18.617 1.00 92.31 87 SER A CA 1
ATOM 710 C C . SER A 1 87 ? 13.079 -1.423 -17.702 1.00 92.31 87 SER A C 1
ATOM 712 O O . SER A 1 87 ? 12.014 -0.972 -18.139 1.00 92.31 87 SER A O 1
ATOM 714 N N . THR A 1 88 ? 13.200 -1.857 -16.441 1.00 94.38 88 THR A N 1
ATOM 715 C CA . THR A 1 88 ? 12.050 -2.086 -15.551 1.00 94.38 88 THR A CA 1
ATOM 716 C C . THR A 1 88 ? 12.132 -1.307 -14.240 1.00 94.38 88 THR A C 1
ATOM 718 O O . THR A 1 88 ? 11.092 -0.919 -13.713 1.00 94.38 88 THR A O 1
ATOM 721 N N . ILE A 1 89 ? 13.327 -0.992 -13.733 1.00 95.94 89 ILE A N 1
ATOM 722 C CA . ILE A 1 89 ? 13.509 -0.377 -12.409 1.00 95.94 89 ILE A CA 1
ATOM 723 C C . ILE A 1 89 ? 12.766 0.957 -12.258 1.00 95.94 89 ILE A C 1
ATOM 725 O O . ILE A 1 89 ? 12.098 1.180 -11.251 1.00 95.94 89 ILE A O 1
ATOM 729 N N . GLY A 1 90 ? 12.761 1.806 -13.292 1.00 96.12 90 GLY A N 1
ATOM 730 C CA . GLY A 1 90 ? 11.983 3.050 -13.278 1.00 96.12 90 GLY A CA 1
ATOM 731 C C . GLY A 1 90 ? 10.469 2.810 -13.175 1.00 96.12 90 GLY A C 1
ATOM 732 O O . GLY A 1 90 ? 9.763 3.557 -12.496 1.00 96.12 90 GLY A O 1
ATOM 733 N N . LYS A 1 91 ? 9.960 1.733 -13.792 1.00 94.75 91 LYS A N 1
ATOM 734 C CA . LYS A 1 91 ? 8.544 1.334 -13.698 1.00 94.75 91 LYS A CA 1
ATOM 735 C C . LYS A 1 91 ? 8.213 0.820 -12.299 1.00 94.75 91 LYS A C 1
ATOM 737 O O . LYS A 1 91 ? 7.182 1.218 -11.768 1.00 94.75 91 LYS A O 1
ATOM 742 N N . ILE A 1 92 ? 9.098 0.012 -11.707 1.00 96.12 92 ILE A N 1
ATOM 743 C CA . ILE A 1 92 ? 8.983 -0.495 -10.330 1.00 96.12 92 ILE A CA 1
ATOM 744 C C . ILE A 1 92 ? 8.914 0.671 -9.344 1.00 96.12 92 ILE A C 1
ATOM 746 O O . ILE A 1 92 ? 7.948 0.779 -8.594 1.00 96.12 92 ILE A O 1
ATOM 750 N N . ILE A 1 93 ? 9.890 1.584 -9.393 1.00 97.88 93 ILE A N 1
ATOM 751 C CA . ILE A 1 93 ? 9.953 2.750 -8.500 1.00 97.88 93 ILE A CA 1
ATOM 752 C C . ILE A 1 93 ? 8.670 3.575 -8.614 1.00 97.88 93 ILE A C 1
ATOM 754 O O . ILE A 1 93 ? 8.026 3.864 -7.606 1.00 97.88 93 ILE A O 1
ATOM 758 N N . ARG A 1 94 ? 8.248 3.908 -9.840 1.00 97.31 94 ARG A N 1
ATOM 759 C CA . ARG A 1 94 ? 7.022 4.683 -10.068 1.00 97.31 94 ARG A CA 1
ATOM 760 C C . ARG A 1 94 ? 5.784 3.961 -9.538 1.00 97.31 94 ARG A C 1
ATOM 762 O O . ARG A 1 94 ? 4.965 4.582 -8.869 1.00 97.31 94 ARG A O 1
ATOM 769 N N . PHE A 1 95 ? 5.640 2.674 -9.841 1.00 96.56 95 PHE A N 1
ATOM 770 C CA . PHE A 1 95 ? 4.502 1.873 -9.402 1.00 96.56 95 PHE A CA 1
ATOM 771 C C . PHE A 1 95 ? 4.428 1.796 -7.875 1.00 96.56 95 PHE A C 1
ATOM 773 O O . PHE A 1 95 ? 3.400 2.152 -7.303 1.00 96.56 95 PHE A O 1
ATOM 780 N N . ARG A 1 96 ? 5.524 1.413 -7.208 1.00 97.81 96 ARG A N 1
ATOM 781 C CA . ARG A 1 96 ? 5.571 1.282 -5.745 1.00 97.81 96 ARG A CA 1
ATOM 782 C C . ARG A 1 96 ? 5.375 2.617 -5.044 1.00 97.81 96 ARG A C 1
ATOM 784 O O . ARG A 1 96 ? 4.721 2.667 -4.006 1.00 97.81 96 ARG A O 1
ATOM 791 N N . TRP A 1 97 ? 5.869 3.710 -5.624 1.00 98.44 97 TRP A N 1
ATOM 792 C CA . TRP A 1 97 ? 5.584 5.040 -5.101 1.00 98.44 97 TRP A CA 1
ATOM 793 C C . TRP A 1 97 ? 4.088 5.354 -5.164 1.00 98.44 97 TRP A C 1
ATOM 795 O O . TRP A 1 97 ? 3.499 5.711 -4.145 1.00 98.44 97 TRP A O 1
ATOM 805 N N . LEU A 1 98 ? 3.449 5.188 -6.329 1.00 98.12 98 LEU A N 1
ATOM 806 C CA . LEU A 1 98 ? 2.009 5.432 -6.497 1.00 98.12 98 LEU A CA 1
ATOM 807 C C . LEU A 1 98 ? 1.164 4.521 -5.600 1.00 98.12 98 LEU A C 1
ATOM 809 O O . LEU A 1 98 ? 0.169 4.983 -5.048 1.00 98.12 98 LEU A O 1
ATOM 813 N N . GLN A 1 99 ? 1.591 3.271 -5.411 1.00 97.50 99 GLN A N 1
ATOM 814 C CA . GLN A 1 99 ? 0.967 2.319 -4.500 1.00 97.50 99 GLN A CA 1
ATOM 815 C C . GLN A 1 99 ? 0.959 2.837 -3.063 1.00 97.50 99 GLN A C 1
ATOM 817 O O . GLN A 1 99 ? -0.101 3.151 -2.525 1.00 97.50 99 GLN A O 1
ATOM 822 N N . PHE A 1 100 ? 2.131 2.992 -2.447 1.00 98.31 100 PHE A N 1
ATOM 823 C CA . PHE A 1 100 ? 2.195 3.314 -1.021 1.00 98.31 100 PHE A CA 1
ATOM 824 C C . PHE A 1 100 ? 1.814 4.764 -0.716 1.00 98.31 100 PHE A C 1
ATOM 826 O O . PHE A 1 100 ? 1.242 5.038 0.341 1.00 98.31 100 PHE A O 1
ATOM 833 N N . SER A 1 101 ? 2.068 5.699 -1.638 1.00 98.00 101 SER A N 1
ATOM 834 C CA . SER A 1 101 ? 1.542 7.059 -1.501 1.00 98.00 101 SER A CA 1
ATOM 835 C C . SER A 1 101 ? 0.019 7.075 -1.607 1.00 98.00 101 SER A C 1
ATOM 837 O O . SER A 1 101 ? -0.615 7.731 -0.782 1.00 98.00 101 SER A O 1
ATOM 839 N N . GLY A 1 102 ? -0.580 6.328 -2.540 1.00 96.62 102 GLY A N 1
ATOM 840 C CA . GLY A 1 102 ? -2.030 6.160 -2.642 1.00 96.62 102 GLY A CA 1
ATOM 841 C C . GLY A 1 102 ? -2.617 5.646 -1.333 1.00 96.62 102 GLY A C 1
ATOM 842 O O . GLY A 1 102 ? -3.447 6.329 -0.731 1.00 96.62 102 GLY A O 1
ATOM 843 N N . THR A 1 103 ? -2.108 4.519 -0.830 1.00 96.31 103 THR A N 1
ATOM 844 C CA . THR A 1 103 ? -2.534 3.917 0.444 1.00 96.31 103 THR A CA 1
ATOM 845 C C . THR A 1 103 ? -2.441 4.899 1.610 1.00 96.31 103 THR A C 1
ATOM 847 O O . THR A 1 103 ? -3.408 5.063 2.351 1.00 96.31 103 THR A O 1
ATOM 850 N N . TYR A 1 104 ? -1.325 5.619 1.749 1.00 97.12 104 TYR A N 1
ATOM 851 C CA . TYR A 1 104 ? -1.147 6.610 2.812 1.00 97.12 104 TYR A CA 1
ATOM 852 C C . TYR A 1 104 ? -2.177 7.743 2.766 1.00 97.12 104 TYR A C 1
ATOM 854 O O . TYR A 1 104 ? -2.726 8.131 3.801 1.00 97.12 104 TYR A O 1
ATOM 862 N N . HIS A 1 105 ? -2.459 8.277 1.574 1.00 95.38 105 HIS A N 1
ATOM 863 C CA . HIS A 1 105 ? -3.512 9.281 1.414 1.00 95.38 105 HIS A CA 1
ATOM 864 C C . HIS A 1 105 ? -4.887 8.687 1.711 1.00 95.38 105 HIS A C 1
ATOM 866 O O . HIS A 1 105 ? -5.703 9.356 2.341 1.00 95.38 105 HIS A O 1
ATOM 872 N N . GLY A 1 106 ? -5.116 7.434 1.314 1.00 93.25 106 GLY A N 1
ATOM 873 C CA . GLY A 1 106 ? -6.339 6.701 1.602 1.00 93.25 106 GLY A CA 1
ATOM 874 C C . GLY A 1 106 ? -6.607 6.614 3.099 1.00 93.25 106 GLY A C 1
ATOM 875 O O . GLY A 1 106 ? -7.621 7.123 3.564 1.00 93.25 106 GLY A O 1
ATOM 876 N N . TYR A 1 107 ? -5.641 6.111 3.868 1.00 93.12 107 TYR A N 1
ATOM 877 C CA . TYR A 1 107 ? -5.743 5.985 5.326 1.00 93.12 107 TYR A CA 1
ATOM 878 C C . TYR A 1 107 ? -6.081 7.306 6.025 1.00 93.12 107 TYR A C 1
ATOM 880 O O . TYR A 1 107 ? -6.880 7.322 6.962 1.00 93.12 107 TYR A O 1
ATOM 888 N N . LYS A 1 108 ? -5.516 8.422 5.553 1.00 89.94 108 LYS A N 1
ATOM 889 C CA . LYS A 1 108 ? -5.798 9.766 6.081 1.00 89.94 108 LYS A CA 1
ATOM 890 C C . LYS A 1 108 ? -7.178 10.313 5.726 1.00 89.94 108 LYS A C 1
ATOM 892 O O . LYS A 1 108 ? -7.639 11.239 6.385 1.00 89.94 108 LYS A O 1
ATOM 897 N N . GLN A 1 109 ? -7.801 9.793 4.675 1.00 85.00 109 GLN A N 1
ATOM 898 C CA . GLN A 1 109 ? -9.087 10.253 4.150 1.00 85.00 109 GLN A CA 1
ATOM 899 C C . GLN A 1 109 ? -10.264 9.368 4.580 1.00 85.00 109 GLN A C 1
ATOM 901 O O . GLN A 1 109 ? -11.392 9.639 4.182 1.00 85.00 109 GLN A O 1
ATOM 906 N N . SER A 1 110 ? -10.023 8.347 5.403 1.00 70.88 110 SER A N 1
ATOM 907 C CA . SER A 1 110 ? -10.993 7.321 5.830 1.00 70.88 110 SER A CA 1
ATOM 908 C C . SER A 1 110 ? -12.091 7.811 6.791 1.00 70.88 110 SER A C 1
ATOM 910 O O . SER A 1 110 ? -12.634 7.026 7.561 1.00 70.88 110 SER A O 1
ATOM 912 N N . GLY A 1 111 ? -12.394 9.110 6.788 1.00 67.81 111 GLY A N 1
ATOM 913 C CA . GLY A 1 111 ? -13.509 9.685 7.539 1.00 67.81 111 GLY A CA 1
ATOM 914 C C . GLY A 1 111 ? -14.876 9.348 6.921 1.00 67.81 111 GLY A C 1
ATOM 915 O O . GLY A 1 111 ? -14.952 8.579 5.958 1.00 67.81 111 GLY A O 1
ATOM 916 N N . PRO A 1 112 ? -15.969 9.939 7.443 1.00 66.62 112 PRO A N 1
ATOM 917 C CA . PRO A 1 112 ? -17.316 9.719 6.924 1.00 66.62 112 PRO A CA 1
ATOM 918 C C . PRO A 1 112 ? -17.370 9.936 5.412 1.00 66.62 112 PRO A C 1
ATOM 920 O O . PRO A 1 112 ? -16.796 10.895 4.889 1.00 66.62 112 PRO A O 1
ATOM 923 N N . LEU A 1 113 ? -18.069 9.043 4.710 1.00 65.12 113 LEU A N 1
ATOM 924 C CA . LEU A 1 113 ? -18.156 9.062 3.254 1.00 65.12 113 LEU A CA 1
ATOM 925 C C . LEU A 1 113 ? -18.919 10.321 2.813 1.00 65.12 113 LEU A C 1
ATOM 927 O O . LEU A 1 113 ? -20.148 10.348 2.800 1.00 65.12 113 LEU A O 1
ATOM 931 N N . THR A 1 114 ? -18.189 11.396 2.507 1.00 69.69 114 THR A N 1
ATOM 932 C CA . THR A 1 114 ? -18.802 12.678 2.142 1.00 69.69 114 THR A CA 1
ATOM 933 C C . THR A 1 114 ? -19.614 12.533 0.856 1.00 69.69 114 THR A C 1
ATOM 935 O O . THR A 1 114 ? -19.337 11.677 0.011 1.00 69.69 114 THR A O 1
ATOM 938 N N . TRP A 1 115 ? -20.609 13.400 0.652 1.00 69.56 115 TRP A N 1
ATOM 939 C CA . TRP A 1 115 ? -21.400 13.403 -0.584 1.00 69.56 115 TRP A CA 1
ATOM 940 C C . TRP A 1 115 ? -20.527 13.530 -1.847 1.00 69.56 115 TRP A C 1
ATOM 942 O O . TRP A 1 115 ? -20.789 12.881 -2.858 1.00 69.56 115 TRP A O 1
ATOM 952 N N . GLN A 1 116 ? -19.435 14.298 -1.772 1.00 69.50 116 GLN A N 1
ATOM 953 C CA . GLN A 1 116 ? -18.452 14.425 -2.854 1.00 69.50 116 GLN A CA 1
ATOM 954 C C . GLN A 1 116 ? -17.763 13.091 -3.170 1.00 69.50 116 GLN A C 1
ATOM 956 O O . GLN A 1 116 ? -17.574 12.747 -4.336 1.00 69.50 116 GLN A O 1
ATOM 961 N N . LEU A 1 117 ? -17.428 12.318 -2.139 1.00 68.19 117 LEU A N 1
ATOM 962 C CA . LEU A 1 117 ? -16.802 11.010 -2.277 1.00 68.19 117 LEU A CA 1
ATOM 963 C C . LEU A 1 117 ? -17.788 9.962 -2.812 1.00 68.19 117 LEU A C 1
ATOM 965 O O . LEU A 1 117 ? -17.442 9.201 -3.714 1.00 68.19 117 LEU A O 1
ATOM 969 N N . LYS A 1 118 ? -19.043 9.987 -2.339 1.00 70.38 118 LYS A N 1
ATOM 970 C CA . LYS A 1 118 ? -20.141 9.191 -2.912 1.00 70.38 118 LYS A CA 1
ATOM 971 C C . LYS A 1 118 ? -20.303 9.503 -4.401 1.00 70.38 118 LYS A C 1
ATOM 973 O O . LYS A 1 118 ? -20.409 8.587 -5.210 1.00 70.38 118 LYS A O 1
ATOM 978 N N . LYS A 1 119 ? -20.232 10.781 -4.782 1.00 74.81 119 LYS A N 1
ATOM 979 C CA . LYS A 1 119 ? -20.278 11.182 -6.188 1.00 74.81 119 LYS A CA 1
ATOM 980 C C . LYS A 1 119 ? -19.116 10.621 -6.992 1.00 74.81 119 LYS A C 1
ATOM 982 O O . LYS A 1 119 ? -19.365 10.008 -8.015 1.00 74.81 119 LYS A O 1
ATOM 987 N N . ALA A 1 120 ? -17.887 10.731 -6.499 1.00 67.19 120 ALA A N 1
ATOM 988 C CA . ALA A 1 120 ? -16.715 10.197 -7.191 1.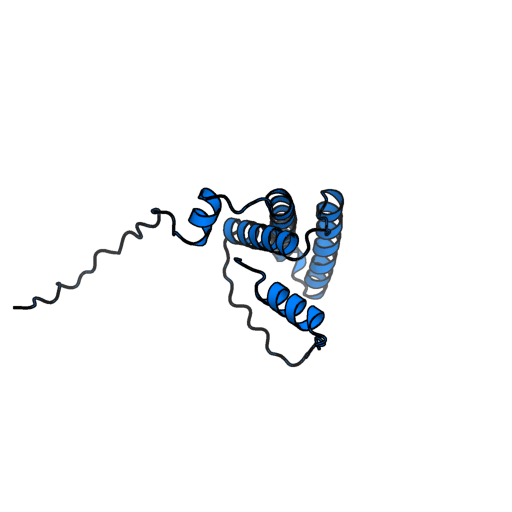00 67.19 120 ALA A CA 1
ATOM 989 C C . ALA A 1 120 ? -16.756 8.669 -7.412 1.00 67.19 120 ALA A C 1
ATOM 991 O O . ALA A 1 120 ? -16.127 8.182 -8.348 1.00 67.19 120 ALA A O 1
ATOM 992 N N . PHE A 1 121 ? -17.460 7.917 -6.558 1.00 66.25 121 PHE A N 1
ATOM 993 C CA . PHE A 1 121 ? -17.555 6.458 -6.665 1.00 66.25 121 PHE A CA 1
ATOM 994 C C . PHE A 1 121 ? -18.743 5.958 -7.479 1.00 66.25 121 PHE A C 1
ATOM 996 O O . PHE A 1 121 ? -18.590 4.991 -8.217 1.00 66.25 121 PHE A O 1
ATOM 1003 N N . TYR A 1 122 ? -19.909 6.586 -7.336 1.00 69.62 122 TYR A N 1
ATOM 1004 C CA . TYR A 1 122 ? -21.158 6.065 -7.901 1.00 69.62 122 TYR A CA 1
ATOM 1005 C C . TYR A 1 122 ? -21.673 6.866 -9.093 1.00 69.62 122 TYR A C 1
ATOM 1007 O O . TYR A 1 122 ? -22.475 6.352 -9.867 1.00 69.62 122 TYR A O 1
ATOM 1015 N N . TYR A 1 123 ? -21.227 8.112 -9.257 1.00 69.12 123 TYR A N 1
ATOM 1016 C CA . TYR A 1 123 ? -21.673 8.967 -10.347 1.00 69.12 123 TYR A CA 1
ATOM 1017 C C . TYR A 1 123 ? -20.472 9.299 -11.234 1.00 69.12 123 TYR A C 1
ATOM 1019 O O . TYR A 1 123 ? -19.609 10.076 -10.815 1.00 69.12 123 TYR A O 1
ATOM 1027 N N . PRO A 1 124 ? -20.378 8.734 -12.455 1.00 58.59 124 PRO A N 1
ATOM 1028 C CA . PRO A 1 124 ? -19.329 9.135 -13.378 1.00 58.59 124 PRO A CA 1
ATOM 1029 C C . PRO A 1 124 ? -19.405 10.653 -13.548 1.00 58.59 124 PRO A C 1
ATOM 1031 O O . PRO A 1 124 ? -20.468 11.213 -13.819 1.00 58.59 124 PRO A O 1
ATOM 1034 N N . GLY A 1 125 ? -18.287 11.340 -13.306 1.00 56.25 125 GLY A N 1
ATOM 1035 C CA . GLY A 1 125 ? -18.201 12.765 -13.593 1.00 56.25 125 GLY A CA 1
ATOM 1036 C C . GLY A 1 125 ? -18.575 12.983 -15.056 1.00 56.25 125 GLY A C 1
ATOM 1037 O O . GLY A 1 125 ? -18.109 12.240 -15.920 1.00 56.25 125 GLY A O 1
ATOM 1038 N N . ASN A 1 126 ? -19.426 13.973 -15.333 1.00 53.31 126 ASN A N 1
ATOM 1039 C CA . ASN A 1 126 ? -19.717 14.430 -16.691 1.00 53.31 126 ASN A CA 1
ATOM 1040 C C . ASN A 1 126 ? -18.433 14.998 -17.320 1.00 53.31 126 ASN A C 1
ATOM 1042 O O . ASN A 1 126 ? -18.234 16.206 -17.369 1.00 53.31 126 ASN A O 1
ATOM 1046 N N . SER A 1 127 ? -17.523 14.130 -17.741 1.00 50.66 127 SER A N 1
ATOM 1047 C CA . SER A 1 127 ? -16.300 14.479 -18.459 1.00 50.66 127 SER A CA 1
ATOM 1048 C C . SER A 1 127 ? -15.715 13.261 -19.168 1.00 50.66 127 SER A C 1
ATOM 1050 O O . SER A 1 127 ? -14.506 13.076 -19.241 1.00 50.66 127 SER A O 1
ATOM 1052 N N . VAL A 1 128 ? -16.584 12.458 -19.777 1.00 47.59 128 VAL A N 1
ATOM 1053 C CA . VAL A 1 128 ? -16.240 11.825 -21.046 1.00 47.59 128 VAL A CA 1
ATOM 1054 C C . VAL A 1 128 ? -17.423 12.049 -21.982 1.00 47.59 128 VAL A C 1
ATOM 1056 O O . VAL A 1 128 ? -18.202 11.148 -22.269 1.00 47.59 128 VAL A O 1
ATOM 1059 N N . GLN A 1 129 ? -17.536 13.268 -22.521 1.00 46.44 129 GLN A N 1
ATOM 1060 C CA . GLN A 1 129 ? -17.879 13.350 -23.937 1.00 46.44 129 GLN A CA 1
ATOM 1061 C C . GLN A 1 129 ? -16.751 12.602 -24.648 1.00 46.44 129 GLN A C 1
ATOM 1063 O O . GLN A 1 129 ? -15.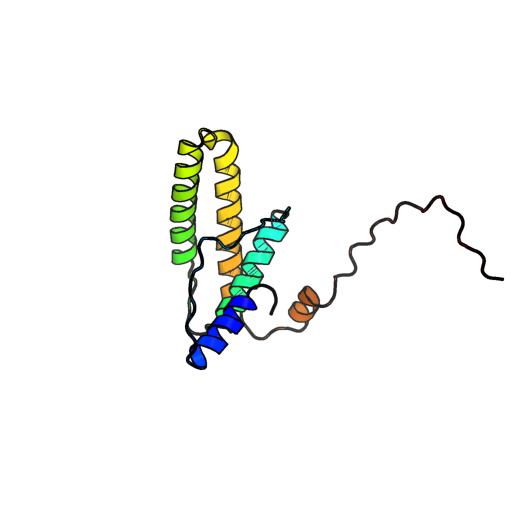746 13.180 -25.061 1.00 46.44 129 GLN A O 1
ATOM 1068 N N . GLN A 1 130 ? -16.884 11.277 -24.749 1.00 46.31 130 GLN A N 1
ATOM 1069 C CA . GLN A 1 130 ? -16.282 10.592 -25.869 1.00 46.31 130 GLN A CA 1
ATOM 1070 C C . GLN A 1 130 ? -16.879 11.355 -27.038 1.00 46.31 130 GLN A C 1
ATOM 1072 O O . GLN A 1 130 ? -18.100 11.374 -27.190 1.00 46.31 130 GLN A O 1
ATOM 1077 N N . LYS A 1 131 ? -16.048 12.075 -27.797 1.00 49.66 131 LYS A N 1
ATOM 1078 C CA . LYS A 1 131 ? -16.433 12.456 -29.148 1.00 49.66 131 LYS A CA 1
ATOM 1079 C C . LYS A 1 131 ? -16.725 11.127 -29.824 1.00 49.66 131 LYS A C 1
ATOM 1081 O O . LYS A 1 131 ? -15.807 10.450 -30.285 1.00 49.66 131 LYS A O 1
ATOM 1086 N N . SER A 1 132 ? -17.981 10.703 -29.761 1.00 50.31 132 SER A N 1
ATOM 1087 C CA . SER A 1 132 ? -18.519 9.615 -30.539 1.00 50.31 132 SER A CA 1
ATOM 1088 C C . SER A 1 132 ? -18.088 9.958 -31.949 1.00 50.31 132 SER A C 1
ATOM 1090 O O . SER A 1 132 ? -18.454 11.006 -32.484 1.00 50.31 132 SER A O 1
ATOM 1092 N N . ARG A 1 133 ? -17.180 9.150 -32.507 1.00 58.31 133 ARG A N 1
ATOM 1093 C CA . ARG A 1 133 ? -16.837 9.256 -33.921 1.00 58.31 133 ARG A CA 1
ATOM 1094 C C . ARG A 1 133 ? -18.174 9.263 -34.640 1.00 58.31 133 ARG A C 1
ATOM 1096 O O . ARG A 1 133 ? -18.941 8.317 -34.468 1.00 58.31 133 ARG A O 1
ATOM 1103 N N . VAL A 1 134 ? -18.470 10.366 -35.326 1.00 60.53 134 VAL A N 1
ATOM 1104 C CA . VAL A 1 134 ? -19.733 10.575 -36.034 1.00 60.53 134 VAL A CA 1
ATOM 1105 C C . VAL A 1 134 ? -20.028 9.296 -36.808 1.00 60.53 134 VAL A C 1
ATOM 1107 O O . VAL A 1 134 ? -19.254 8.892 -37.679 1.00 60.53 134 VAL A O 1
ATOM 1110 N N . ARG A 1 135 ? -21.084 8.592 -36.399 1.00 57.59 135 ARG A N 1
ATOM 1111 C CA . ARG A 1 135 ? -21.465 7.313 -36.987 1.00 57.59 135 ARG A CA 1
ATOM 1112 C C . ARG A 1 135 ? -21.864 7.603 -38.434 1.00 57.59 135 ARG A C 1
ATOM 1114 O O . ARG A 1 135 ? -22.877 8.249 -38.662 1.00 57.59 135 ARG A O 1
ATOM 1121 N N . LYS A 1 136 ? -21.075 7.145 -39.413 1.00 69.31 136 LYS A N 1
ATOM 1122 C CA . LYS A 1 136 ? -21.385 7.246 -40.857 1.00 69.31 136 LYS A CA 1
ATOM 1123 C C . LYS A 1 136 ? -22.471 6.245 -41.289 1.00 69.31 136 LYS A C 1
ATOM 1125 O O . LYS A 1 136 ? -22.353 5.621 -42.336 1.00 69.31 136 LYS A O 1
ATOM 1130 N N . VAL A 1 137 ? -23.483 6.008 -40.462 1.00 69.81 137 VAL A N 1
ATOM 1131 C CA . VAL A 1 137 ? -24.582 5.093 -40.791 1.00 69.81 137 VAL A CA 1
ATOM 1132 C C . VAL A 1 137 ? -25.871 5.836 -40.509 1.00 69.81 137 VAL A C 1
ATOM 1134 O O . VAL A 1 137 ? -26.027 6.381 -39.415 1.00 69.81 137 VAL A O 1
ATOM 1137 N N . GLN A 1 138 ? -26.750 5.897 -41.510 1.00 73.12 138 GLN A N 1
ATOM 1138 C CA . GLN A 1 138 ? -28.027 6.587 -41.378 1.00 73.12 138 GLN A CA 1
ATOM 1139 C C . GLN A 1 138 ? -28.862 5.934 -40.262 1.00 73.12 138 GLN A C 1
ATOM 1141 O O . GLN A 1 138 ? -28.850 4.706 -40.134 1.00 73.12 138 GLN A O 1
ATOM 1146 N N . PRO A 1 139 ? -29.539 6.732 -39.420 1.00 72.81 139 PRO A N 1
ATOM 1147 C CA . PRO A 1 139 ? -30.394 6.199 -38.371 1.00 72.81 139 PRO A CA 1
ATOM 1148 C C . PRO A 1 139 ? -31.569 5.432 -38.982 1.00 72.81 139 PRO A C 1
ATOM 1150 O O . PRO A 1 139 ? -32.114 5.827 -40.011 1.00 72.81 139 PRO A O 1
ATOM 1153 N N . ILE A 1 140 ? -31.945 4.327 -38.337 1.00 71.50 140 ILE A N 1
ATOM 1154 C CA . ILE A 1 140 ? -33.093 3.517 -38.745 1.00 71.50 140 ILE A CA 1
ATOM 1155 C C . ILE A 1 140 ? -34.352 4.354 -38.513 1.00 71.50 140 ILE A C 1
ATOM 1157 O O . ILE A 1 140 ? -34.616 4.783 -37.389 1.00 71.50 140 ILE A O 1
ATOM 1161 N N . GLN A 1 141 ? -35.083 4.613 -39.592 1.00 72.19 141 GLN A N 1
ATOM 1162 C CA . GLN A 1 141 ? -36.376 5.287 -39.566 1.00 72.19 141 GLN A CA 1
ATOM 1163 C C . GLN A 1 141 ? -37.421 4.265 -39.116 1.00 72.19 141 GLN A C 1
ATOM 1165 O O . GLN A 1 141 ? -37.598 3.239 -39.771 1.00 72.19 141 GLN A O 1
ATOM 1170 N N . TYR A 1 142 ? -38.088 4.537 -38.000 1.00 57.38 142 TYR A N 1
ATOM 1171 C CA . TYR A 1 142 ? -39.294 3.816 -37.615 1.00 57.38 142 TYR A CA 1
ATOM 1172 C C . TYR A 1 142 ? -40.473 4.681 -38.055 1.00 57.38 142 TYR A C 1
ATOM 1174 O O . TYR A 1 142 ? -40.766 5.683 -37.404 1.00 57.38 142 TYR A O 1
ATOM 1182 N N . ASN A 1 143 ? -41.062 4.323 -39.195 1.00 64.56 143 ASN A N 1
ATOM 1183 C CA . ASN A 1 143 ? -42.398 4.774 -39.576 1.00 64.56 143 ASN A CA 1
ATOM 1184 C C . ASN A 1 143 ? -43.433 3.823 -38.984 1.00 64.56 143 ASN A C 1
ATOM 1186 O O . ASN A 1 143 ? -43.147 2.602 -38.975 1.00 64.56 143 ASN A O 1
#

Foldseek 3Di:
DPAPVVVLVVLVCVVVVDDDDDDPPDDDDDDDDDDLVRLLQNLLQVLLVVCVSPVVDDQDPVNLVVQLVVQLVVVLVVCVVVVNNVVPSVVSNSNSNSNSNSNNNNNVVNPDCDPVNVCVPPPPPPPPPVVPPPPPDDDDDDD

pLDDT: mean 84.88, std 14.66, range [46.31, 98.5]

Secondary structure (DSSP, 8-state):
-TT-HHHHHHHHHHHTT------TTS---------HHHHHHHHHHHHHHHHHH-TT----HHHHHHHHHHHHHHHHHHHHHTT-HHHHHHHHHHHHHHHHHHHHHHHHH-SS--HHHHHHHHS--S----------SPPPP--

Sequence (143 aa):
MPGLEDLAWAKWAQDNGSSIHYVAEAEVVHVHNESTAGIFNRYRREGMAFKQIYPDEKFTRRDLIKLFIQNVLS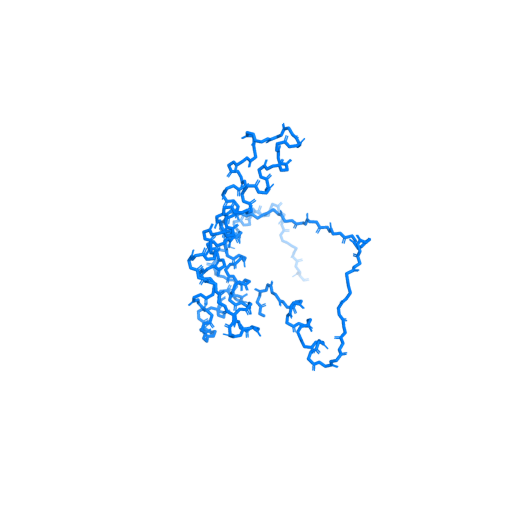DGREALKAKRYLSTIGKIIRFRWLQFSGTYHGYKQSGPLTWQLKKAFYYPGNSVQQKSRVRKVQPIQYN

Radius of gyration: 20.62 Å; chains: 1; bounding box: 60×38×56 Å